Protein AF-A0A940AKU2-F1 (afdb_monomer_lite)

pLDDT: mean 71.62, std 12.14, range [40.22, 87.75]

Foldseek 3Di:
DLVVLVVVVVVVLVVLVVVCVVCVVVQQPFDFPFPPPPDDDTDTDDRDGNVVVVVVVVVVVVVVSVVVSVVVVVVVVVVVVVVVVVVVVVVVVVVVVVVVVVVLVPDPPVCNVVVVVVVVVVVVVVVVVVVVVVVVVD

Secondary structure (DSSP, 8-state):
-HHHHHHHHHHHHHHHHHHHHHTHHHHTSEE------TTS---PPP-EETHHHHHHHHHHHHHHHHHHHHHHHHHHHHHHHHHHHHHHHHHHHHHHHHHHHHHHHSS-TTTHHHHHHHHHHHHHHHHHHHHHHHHS--

Structure (mmCIF, N/CA/C/O backbone):
data_AF-A0A940AKU2-F1
#
_entry.id   AF-A0A940AKU2-F1
#
loop_
_atom_site.group_PDB
_atom_site.id
_atom_site.type_symbol
_atom_site.label_atom_id
_atom_site.label_alt_id
_atom_site.label_comp_id
_atom_site.label_asym_id
_atom_site.label_entity_id
_atom_site.label_seq_id
_atom_site.pdbx_PDB_ins_code
_atom_site.Cartn_x
_atom_site.Cartn_y
_atom_site.Cartn_z
_atom_site.occupancy
_atom_site.B_iso_or_equiv
_atom_site.auth_seq_id
_atom_site.auth_comp_id
_atom_site.auth_asym_id
_atom_site.auth_atom_id
_atom_site.pdbx_PDB_model_num
ATOM 1 N N . MET A 1 1 ? -11.561 -8.596 -8.336 1.00 66.69 1 MET A N 1
ATOM 2 C CA . MET A 1 1 ? -12.244 -7.323 -8.658 1.00 66.69 1 MET A CA 1
ATOM 3 C C . MET A 1 1 ? -11.901 -6.272 -7.604 1.00 66.69 1 MET A C 1
ATOM 5 O O . MET A 1 1 ? -12.308 -6.424 -6.459 1.00 66.69 1 MET A O 1
ATOM 9 N N . ARG A 1 2 ? -11.118 -5.241 -7.955 1.00 68.38 2 ARG A N 1
ATOM 10 C CA . ARG A 1 2 ? -10.626 -4.212 -7.011 1.00 68.38 2 ARG A CA 1
ATOM 11 C C . ARG A 1 2 ? -11.762 -3.499 -6.264 1.00 68.38 2 ARG A C 1
ATOM 13 O O . ARG A 1 2 ? -11.687 -3.344 -5.053 1.00 68.38 2 ARG A O 1
ATOM 20 N N . TYR A 1 3 ? -12.830 -3.150 -6.980 1.00 71.31 3 TYR A N 1
ATOM 21 C CA . TYR A 1 3 ? -13.997 -2.457 -6.430 1.00 71.31 3 TYR A CA 1
ATOM 22 C C . TYR A 1 3 ? -14.796 -3.304 -5.439 1.00 71.31 3 TYR A C 1
ATOM 24 O O . TYR A 1 3 ? -15.272 -2.774 -4.449 1.00 71.31 3 TYR A O 1
ATOM 32 N N . VAL A 1 4 ? -14.868 -4.623 -5.642 1.00 78.12 4 VAL A N 1
ATOM 33 C CA . VAL A 1 4 ? -15.573 -5.533 -4.723 1.00 78.12 4 VAL A CA 1
ATOM 34 C C . VAL A 1 4 ? -14.880 -5.584 -3.359 1.00 78.12 4 VAL A C 1
ATOM 36 O O . VAL A 1 4 ? -15.556 -5.588 -2.340 1.00 78.12 4 VAL A O 1
ATOM 39 N N . LYS A 1 5 ? -13.539 -5.546 -3.321 1.00 76.12 5 LYS A N 1
ATOM 40 C CA . LYS A 1 5 ? -12.779 -5.501 -2.058 1.00 76.12 5 LYS A CA 1
ATOM 41 C C . LYS A 1 5 ? -13.024 -4.200 -1.290 1.00 76.12 5 LYS A C 1
ATOM 43 O O . LYS A 1 5 ? -13.218 -4.234 -0.083 1.00 76.12 5 LYS A O 1
ATOM 48 N N . VAL A 1 6 ? -13.048 -3.068 -1.999 1.00 78.69 6 VAL A N 1
ATOM 49 C CA . VAL A 1 6 ? -13.335 -1.749 -1.407 1.00 78.69 6 VAL A CA 1
ATOM 50 C C . VAL A 1 6 ? -14.787 -1.665 -0.932 1.00 78.69 6 VAL A C 1
ATOM 52 O O . VAL A 1 6 ? -15.036 -1.189 0.168 1.00 78.69 6 VAL A O 1
ATOM 55 N N . LEU A 1 7 ? -15.737 -2.164 -1.727 1.00 82.12 7 LEU A N 1
ATOM 56 C CA . LEU A 1 7 ? -17.158 -2.197 -1.382 1.00 82.12 7 LEU A CA 1
ATOM 57 C C . LEU A 1 7 ? -17.406 -3.062 -0.142 1.00 82.12 7 LEU A C 1
ATOM 59 O O . LEU A 1 7 ? -18.094 -2.629 0.773 1.00 82.12 7 LEU A O 1
ATOM 63 N N . LEU A 1 8 ? -16.798 -4.249 -0.075 1.00 83.31 8 LEU A N 1
ATOM 64 C CA . LEU A 1 8 ? -16.908 -5.134 1.084 1.00 83.31 8 LEU A CA 1
ATOM 65 C C . LEU A 1 8 ? -16.317 -4.482 2.340 1.00 83.31 8 LEU A C 1
ATOM 67 O O . LEU A 1 8 ? -16.928 -4.554 3.402 1.00 83.31 8 LEU A O 1
ATOM 71 N N . LEU A 1 9 ? -15.183 -3.783 2.213 1.00 82.88 9 LEU A N 1
ATOM 72 C CA . LEU A 1 9 ? -14.594 -3.025 3.318 1.00 82.88 9 LEU A CA 1
ATOM 73 C C . LEU A 1 9 ? -15.502 -1.875 3.776 1.00 82.88 9 LEU A C 1
ATOM 75 O O . LEU A 1 9 ? -15.688 -1.692 4.975 1.00 82.88 9 LEU A O 1
ATOM 79 N N . ALA A 1 10 ? -16.095 -1.129 2.842 1.00 83.31 10 ALA A N 1
ATOM 80 C CA . ALA A 1 10 ? -17.022 -0.044 3.154 1.00 83.31 10 ALA A CA 1
ATOM 81 C C . ALA A 1 10 ? -18.290 -0.557 3.855 1.00 83.31 10 ALA A C 1
ATOM 83 O O . ALA A 1 10 ? -18.724 0.031 4.842 1.00 83.31 10 ALA A O 1
ATOM 84 N N . VAL A 1 11 ? -18.847 -1.681 3.393 1.00 84.62 11 VAL A N 1
ATOM 85 C CA . VAL A 1 11 ? -20.000 -2.338 4.029 1.00 84.62 11 VAL A CA 1
ATOM 86 C C . VAL A 1 11 ? -19.639 -2.836 5.425 1.00 84.62 11 VAL A C 1
ATOM 88 O O . VAL A 1 11 ? -20.391 -2.585 6.361 1.00 84.62 11 VAL A O 1
ATOM 91 N N . PHE A 1 12 ? -18.484 -3.486 5.592 1.00 84.12 12 PHE A N 1
ATOM 92 C CA . PHE A 1 12 ? -17.993 -3.918 6.902 1.00 84.12 12 PHE A CA 1
ATOM 93 C C . PHE A 1 12 ? -17.838 -2.732 7.861 1.00 84.12 12 PHE A C 1
ATOM 95 O O . PHE A 1 12 ? -18.348 -2.771 8.977 1.00 84.12 12 PHE A O 1
ATOM 102 N N . PHE A 1 13 ? -17.202 -1.651 7.402 1.00 84.38 13 PHE A N 1
ATOM 103 C CA . PHE A 1 13 ? -17.001 -0.430 8.180 1.00 84.38 13 PHE A CA 1
ATOM 104 C C . PHE A 1 13 ? -18.331 0.202 8.601 1.00 84.38 13 PHE A C 1
ATOM 106 O O . PHE A 1 13 ? -18.508 0.572 9.762 1.00 84.38 13 PHE A O 1
ATOM 113 N N . PHE A 1 14 ? -19.289 0.273 7.675 1.00 84.56 14 PHE A N 1
ATOM 114 C CA . PHE A 1 14 ? -20.635 0.758 7.951 1.00 84.56 14 PHE A CA 1
ATOM 115 C C . PHE A 1 14 ? -21.344 -0.112 8.994 1.00 84.56 14 PHE A C 1
ATOM 117 O O . PHE A 1 14 ? -21.900 0.421 9.952 1.00 84.56 14 PHE A O 1
ATOM 124 N N . LEU A 1 15 ? -21.268 -1.440 8.864 1.00 85.00 15 LEU A N 1
ATOM 125 C CA . LEU A 1 15 ? -21.850 -2.374 9.828 1.00 85.00 15 LEU A CA 1
ATOM 126 C C . LEU A 1 15 ? -21.249 -2.192 11.225 1.00 85.00 15 LEU A C 1
ATOM 128 O O . LEU A 1 15 ? -21.988 -2.123 12.203 1.00 85.00 15 LEU A O 1
ATOM 132 N N . SER A 1 16 ? -19.922 -2.075 11.325 1.00 82.75 16 SER A N 1
ATOM 133 C CA . SER A 1 16 ? -19.232 -1.860 12.600 1.00 82.75 16 SER A CA 1
ATOM 134 C C . SER A 1 16 ? -19.588 -0.520 13.241 1.00 82.75 16 SER A C 1
ATOM 136 O O . SER A 1 16 ? -19.795 -0.469 14.452 1.00 82.75 16 SER A O 1
ATOM 138 N N . LEU A 1 17 ? -19.707 0.554 12.453 1.00 83.31 17 LEU A N 1
ATOM 139 C CA . LEU A 1 17 ? -20.158 1.850 12.961 1.00 83.31 17 LEU A CA 1
ATOM 140 C C . LEU A 1 17 ? -21.598 1.786 13.460 1.00 83.31 17 LEU A C 1
ATOM 142 O O . LEU A 1 17 ? -21.869 2.196 14.584 1.00 83.31 17 LEU A O 1
ATOM 146 N N . VAL A 1 18 ? -22.515 1.249 12.655 1.00 84.94 18 VAL A N 1
ATOM 147 C CA . VAL A 1 18 ? -23.924 1.100 13.039 1.00 84.94 18 VAL A CA 1
ATOM 148 C C . VAL A 1 18 ? -24.045 0.250 14.305 1.00 84.94 18 VAL A C 1
ATOM 150 O O . VAL A 1 18 ? -24.774 0.625 15.220 1.00 84.94 18 VAL A O 1
ATOM 153 N N . PHE A 1 19 ? -23.277 -0.834 14.409 1.00 82.94 19 PHE A N 1
ATOM 154 C CA . PHE A 1 19 ? -23.210 -1.667 15.607 1.00 82.94 19 PHE A CA 1
ATOM 155 C C . PHE A 1 19 ? -22.715 -0.888 16.837 1.00 82.94 19 PHE A C 1
ATOM 157 O O . PHE A 1 19 ? -23.335 -0.967 17.896 1.00 82.94 19 PHE A O 1
ATOM 164 N N . LEU A 1 20 ? -21.644 -0.099 16.707 1.00 78.44 20 LEU A N 1
ATOM 165 C CA . LEU A 1 20 ? -21.127 0.752 17.786 1.00 78.44 20 LEU A CA 1
ATOM 166 C C . LEU A 1 20 ? -22.142 1.815 18.226 1.00 78.44 20 LEU A C 1
ATOM 168 O O . LEU A 1 20 ? -22.308 2.052 19.421 1.00 78.44 20 LEU A O 1
ATOM 172 N N . PHE A 1 21 ? -22.839 2.433 17.271 1.00 78.94 21 PHE A N 1
ATOM 173 C CA . PHE A 1 21 ? -23.861 3.440 17.548 1.00 78.94 21 PHE A CA 1
ATOM 174 C C . PHE A 1 21 ? -25.085 2.846 18.246 1.00 78.94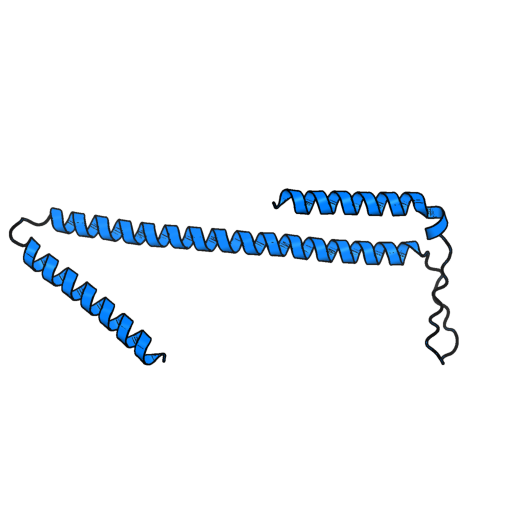 21 PHE A C 1
ATOM 176 O O . PHE A 1 21 ? -25.579 3.429 19.207 1.00 78.94 21 PHE A O 1
ATOM 183 N N . GLN A 1 22 ? -25.550 1.676 17.804 1.00 78.12 22 GLN A N 1
ATOM 184 C CA . GLN A 1 22 ? -26.689 0.997 18.424 1.00 78.12 22 GLN A CA 1
ATOM 185 C C . GLN A 1 22 ? -26.374 0.512 19.844 1.00 78.12 22 GLN A C 1
ATOM 187 O O . GLN A 1 22 ? -27.237 0.565 20.714 1.00 78.12 22 GLN A O 1
ATOM 192 N N . ASN A 1 23 ? -25.141 0.072 20.100 1.00 77.56 23 ASN A N 1
ATOM 193 C CA . ASN A 1 23 ? -24.747 -0.501 21.388 1.00 77.56 23 ASN A CA 1
ATOM 194 C C . ASN A 1 23 ? -24.093 0.518 22.338 1.00 77.56 23 ASN A C 1
ATOM 196 O O . ASN A 1 23 ? -23.482 0.114 23.325 1.00 77.56 23 ASN A O 1
ATOM 200 N N . GLN A 1 24 ? -24.219 1.830 22.095 1.00 69.94 24 GLN A N 1
ATOM 201 C CA . GLN A 1 24 ? -23.561 2.859 22.914 1.00 69.94 24 GLN A CA 1
ATOM 202 C C . GLN A 1 24 ? -23.855 2.742 24.415 1.00 69.94 24 GLN A C 1
ATOM 204 O O . GLN A 1 24 ? -22.955 2.932 25.225 1.00 69.94 24 GLN A O 1
ATOM 209 N N . THR A 1 25 ? -25.081 2.402 24.804 1.00 68.50 25 THR A N 1
ATOM 210 C CA . THR A 1 25 ? -25.470 2.254 26.217 1.00 68.50 25 THR A CA 1
ATOM 211 C C . THR A 1 25 ? -24.754 1.097 26.913 1.00 68.50 25 THR A C 1
ATOM 213 O O . THR A 1 25 ? -24.376 1.222 28.074 1.00 68.50 25 THR A O 1
ATOM 216 N N . VAL A 1 26 ? -24.514 -0.002 26.197 1.00 66.88 26 VAL A N 1
ATOM 217 C CA . VAL A 1 26 ? -23.767 -1.170 26.690 1.00 66.88 26 VAL A CA 1
ATOM 218 C C . VAL A 1 26 ? -22.259 -0.894 26.665 1.00 66.88 26 VAL A C 1
ATOM 220 O O . VAL A 1 26 ? -21.535 -1.263 27.583 1.00 66.88 26 VAL A O 1
ATOM 223 N N . LEU A 1 27 ? -21.784 -0.178 25.644 1.00 63.38 27 LEU A N 1
ATOM 224 C CA . LEU A 1 27 ? -20.372 0.161 25.433 1.00 63.38 27 LEU A CA 1
ATOM 225 C C . LEU A 1 27 ? -19.860 1.298 26.331 1.00 63.38 27 LEU A C 1
ATOM 227 O O . LEU A 1 27 ? -18.652 1.422 26.539 1.00 63.38 27 LEU A O 1
ATOM 231 N N . ASN A 1 28 ? -20.764 2.130 26.852 1.00 61.38 28 ASN A N 1
ATOM 232 C CA . ASN A 1 28 ? -20.463 3.196 27.806 1.00 61.38 28 ASN A CA 1
ATOM 233 C C . ASN A 1 28 ? -20.485 2.704 29.264 1.00 61.38 28 ASN A C 1
ATOM 235 O O . ASN A 1 28 ? -20.389 3.506 30.194 1.00 61.38 28 ASN A O 1
ATOM 239 N N . GLN A 1 29 ? -20.607 1.389 29.489 1.00 59.72 29 GLN A N 1
ATOM 240 C CA . GLN A 1 29 ? -20.331 0.825 30.803 1.00 59.72 29 GLN A CA 1
ATOM 241 C C . GLN A 1 29 ? -18.889 1.154 31.196 1.00 59.72 29 GLN A C 1
ATOM 243 O O . GLN A 1 29 ? -17.938 0.941 30.436 1.00 59.72 29 GLN A O 1
ATOM 248 N N . LYS A 1 30 ? -18.749 1.714 32.399 1.00 53.66 30 LYS A N 1
ATOM 249 C CA . LYS A 1 30 ? -17.464 2.046 33.004 1.00 53.66 30 LYS A CA 1
ATOM 250 C C . LYS A 1 30 ? -16.708 0.750 33.260 1.00 53.66 30 LYS A C 1
ATOM 252 O O . LYS A 1 30 ? -16.994 0.046 34.225 1.00 53.66 30 LYS A O 1
ATOM 257 N N . LEU A 1 31 ? -15.765 0.429 32.383 1.00 52.59 31 LEU A N 1
ATOM 258 C CA . LEU A 1 31 ? -14.880 -0.700 32.592 1.00 52.59 31 LEU A CA 1
ATOM 259 C C . LEU A 1 31 ? -13.667 -0.194 33.370 1.00 52.59 31 LEU A C 1
ATOM 261 O O . LEU A 1 31 ? -12.815 0.519 32.846 1.00 52.59 31 LEU A O 1
ATOM 265 N N . THR A 1 32 ? -13.587 -0.540 34.649 1.00 48.00 32 THR A N 1
ATOM 266 C CA . THR A 1 32 ? -12.331 -0.413 35.381 1.00 48.00 32 THR A CA 1
ATOM 267 C C . THR A 1 32 ? -11.423 -1.528 34.877 1.00 48.00 32 THR A C 1
ATOM 269 O O . THR A 1 32 ? -11.619 -2.699 35.198 1.00 48.00 32 THR A O 1
ATOM 272 N N . LEU A 1 33 ? -10.447 -1.195 34.025 1.00 45.16 33 LEU A N 1
ATOM 273 C CA . LEU A 1 33 ? -9.391 -2.141 33.673 1.00 45.16 33 LEU A CA 1
ATOM 274 C C . LEU A 1 33 ? -8.560 -2.398 34.935 1.00 45.16 33 LEU A C 1
ATOM 276 O O . LEU A 1 33 ? -7.597 -1.685 35.228 1.00 45.16 33 LEU A O 1
ATOM 280 N N . GLN A 1 34 ? -8.968 -3.404 35.706 1.00 42.34 34 GLN A N 1
ATOM 281 C CA . GLN A 1 34 ? -8.141 -3.984 36.747 1.00 42.34 34 GLN A CA 1
ATOM 282 C C . GLN A 1 34 ? -7.186 -4.973 36.093 1.00 42.34 34 GLN A C 1
ATOM 284 O O . GLN A 1 34 ? -7.581 -6.016 35.572 1.00 42.34 34 GLN A O 1
ATOM 289 N N . PHE A 1 35 ? -5.911 -4.609 36.103 1.00 40.22 35 PHE A N 1
ATOM 290 C CA . PHE A 1 35 ? -4.819 -5.464 35.672 1.00 40.22 35 PHE A CA 1
ATOM 291 C C . PHE A 1 35 ? -4.592 -6.534 36.751 1.00 40.22 35 PHE A C 1
ATOM 293 O O . PHE A 1 35 ? -3.723 -6.396 37.606 1.00 40.22 35 PHE A O 1
ATOM 300 N N . ASN A 1 36 ? -5.403 -7.593 36.753 1.00 46.41 36 ASN A N 1
ATOM 301 C CA . ASN A 1 36 ? -5.158 -8.756 37.606 1.00 46.41 36 ASN A CA 1
ATOM 302 C C . ASN A 1 36 ? -4.180 -9.704 36.896 1.00 46.41 36 ASN A C 1
ATOM 304 O O . ASN A 1 36 ? -4.563 -10.737 36.346 1.00 46.41 36 ASN A O 1
ATOM 308 N N . LEU A 1 37 ? -2.903 -9.314 36.866 1.00 46.47 37 LEU A N 1
ATOM 309 C CA . LEU A 1 37 ? -1.822 -10.274 36.671 1.00 46.47 37 LEU A CA 1
ATOM 310 C C . LEU A 1 37 ? -1.684 -11.033 37.989 1.00 46.47 37 LEU A C 1
ATOM 312 O O . LEU A 1 37 ? -1.233 -10.456 38.974 1.00 46.47 37 LEU A O 1
ATOM 316 N N . LEU A 1 38 ? -2.118 -12.297 37.985 1.00 48.19 38 LEU A N 1
ATOM 317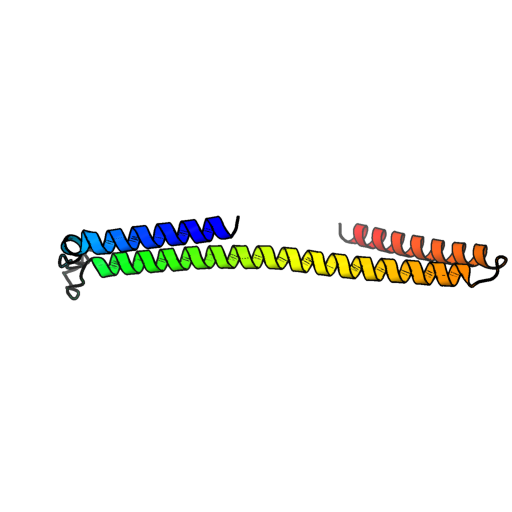 C CA . LEU A 1 38 ? -1.961 -13.298 39.046 1.00 48.19 38 LEU A CA 1
ATOM 318 C C . LEU A 1 38 ? -0.694 -13.073 39.912 1.00 48.19 38 LEU A C 1
ATOM 320 O O . LEU A 1 38 ? 0.337 -13.666 39.606 1.00 48.19 38 LEU A O 1
ATOM 324 N N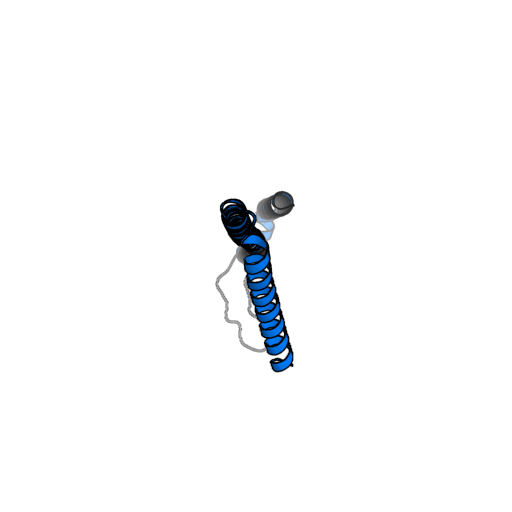 . ALA A 1 39 ? -0.813 -12.279 40.996 1.00 46.50 39 ALA A N 1
ATOM 325 C CA . ALA A 1 39 ? 0.138 -12.074 42.113 1.00 46.50 39 ALA A CA 1
ATOM 326 C C . ALA A 1 39 ? 0.801 -10.682 42.357 1.00 46.50 39 ALA A C 1
ATOM 328 O O . ALA A 1 39 ? 1.861 -10.657 42.982 1.00 46.50 39 ALA A O 1
ATOM 329 N N . ILE A 1 40 ? 0.227 -9.521 41.988 1.00 50.41 40 ILE A N 1
ATOM 330 C CA . ILE A 1 40 ? 0.752 -8.193 42.437 1.00 50.41 40 ILE A CA 1
ATOM 331 C C . ILE A 1 40 ? -0.394 -7.231 42.854 1.00 50.41 40 ILE A C 1
ATOM 333 O O . ILE A 1 40 ? -1.458 -7.289 42.238 1.00 50.41 40 ILE A O 1
ATOM 337 N N . PRO A 1 41 ? -0.236 -6.369 43.895 1.00 52.16 41 PRO A N 1
ATOM 338 C CA . PRO A 1 41 ? -1.318 -5.541 44.439 1.00 52.16 41 PRO A CA 1
ATOM 339 C C . PRO A 1 41 ? -1.891 -4.532 43.438 1.00 52.16 41 PRO A C 1
ATOM 341 O O . PRO A 1 41 ? -1.175 -3.965 42.615 1.00 52.16 41 PRO A O 1
ATOM 344 N N . ASN A 1 42 ? -3.194 -4.283 43.581 1.00 46.19 42 ASN A N 1
ATOM 345 C CA . ASN A 1 42 ? -4.043 -3.494 42.691 1.00 46.19 42 ASN A CA 1
ATOM 346 C C . ASN A 1 42 ? -3.513 -2.070 42.447 1.00 46.19 42 ASN A C 1
ATOM 348 O O . ASN A 1 42 ? -3.707 -1.176 43.271 1.00 46.19 42 ASN A O 1
ATOM 352 N N . MET A 1 43 ? -2.923 -1.834 41.275 1.00 40.62 43 MET A N 1
ATOM 353 C CA . MET A 1 43 ? -2.736 -0.485 40.745 1.00 40.62 43 MET A CA 1
ATOM 354 C C . MET A 1 43 ? -3.928 -0.143 39.848 1.00 40.62 43 MET A C 1
ATOM 356 O O . MET A 1 43 ? -4.092 -0.681 38.754 1.00 40.62 43 MET A O 1
ATOM 360 N N . THR A 1 44 ? -4.805 0.721 40.353 1.00 43.28 44 THR A N 1
ATOM 361 C CA . THR A 1 44 ? -6.011 1.186 39.663 1.00 43.28 44 THR A CA 1
ATOM 362 C C . THR A 1 44 ? -5.641 2.134 38.526 1.00 43.28 44 THR A C 1
ATOM 364 O O . THR A 1 44 ? -5.081 3.203 38.770 1.00 43.28 44 THR A O 1
ATOM 367 N N . SER A 1 45 ? -5.970 1.761 37.288 1.00 44.06 45 SER A N 1
ATOM 368 C CA . SER A 1 45 ? -5.956 2.689 36.154 1.00 44.06 45 SER A CA 1
ATOM 369 C C . SER A 1 45 ? -7.264 3.490 36.087 1.00 44.06 45 SER A C 1
ATOM 371 O O . SER A 1 45 ? -8.289 3.081 36.635 1.00 44.06 45 SER A O 1
ATOM 373 N N . ILE A 1 46 ? -7.193 4.660 35.450 1.00 55.97 46 ILE A N 1
ATOM 374 C CA . ILE A 1 46 ? -8.295 5.603 35.233 1.00 55.97 46 ILE A CA 1
ATOM 375 C C . ILE A 1 46 ? -9.487 4.921 34.532 1.00 55.97 46 ILE A C 1
ATOM 377 O O . ILE A 1 46 ? -9.301 4.059 33.675 1.00 55.97 46 ILE A O 1
ATOM 381 N N . GLU A 1 47 ? -10.713 5.291 34.910 1.00 54.19 47 GLU A N 1
ATOM 382 C CA . GLU A 1 47 ? -11.958 4.721 34.375 1.00 54.19 47 GLU A CA 1
ATOM 383 C C . GLU A 1 47 ? -12.059 4.968 32.857 1.00 54.19 47 GLU A C 1
ATOM 385 O O . GLU A 1 47 ? -12.487 6.041 32.430 1.00 54.19 47 GLU A O 1
ATOM 390 N N . LEU A 1 48 ? -11.657 3.998 32.027 1.00 57.81 48 LEU A N 1
ATOM 391 C CA . LEU A 1 48 ? -11.788 4.098 30.573 1.00 57.81 48 LEU A CA 1
ATOM 392 C C . LEU A 1 48 ? -13.060 3.376 30.101 1.00 57.81 48 LEU A C 1
ATOM 394 O O . LEU A 1 48 ? -13.218 2.178 30.339 1.00 57.81 48 LEU A O 1
ATOM 398 N N . PRO A 1 49 ? -13.965 4.063 29.387 1.00 67.81 49 PRO A N 1
ATOM 399 C CA . PRO A 1 49 ? -15.120 3.420 28.775 1.00 67.81 49 PRO A CA 1
ATOM 400 C C . PRO A 1 49 ? -14.716 2.320 27.783 1.00 67.81 49 PRO A C 1
ATOM 402 O O . PRO A 1 49 ? -13.780 2.486 26.993 1.00 67.81 49 PRO A O 1
ATOM 405 N N . PHE A 1 50 ? -15.465 1.217 27.765 1.00 68.88 50 PHE A N 1
ATOM 406 C CA . PHE A 1 50 ? -15.160 0.034 26.950 1.00 68.88 50 PHE A CA 1
ATOM 407 C C . PHE A 1 50 ? -15.110 0.313 25.436 1.00 68.88 50 PHE A C 1
ATOM 409 O O . PHE A 1 50 ? -14.384 -0.359 24.696 1.00 68.88 50 PHE A O 1
ATOM 416 N N . TYR A 1 51 ? -15.814 1.350 24.968 1.00 70.25 51 TYR A N 1
ATOM 417 C CA . TYR A 1 51 ? -15.793 1.750 23.561 1.00 70.25 51 TYR A CA 1
ATOM 418 C C . TYR A 1 51 ? -14.387 2.091 23.039 1.00 70.25 51 TYR A C 1
ATOM 420 O O . TYR A 1 51 ? -14.141 1.897 21.850 1.00 70.25 51 TYR A O 1
ATOM 428 N N . TYR A 1 52 ? -13.450 2.552 23.882 1.00 72.75 52 TYR A N 1
ATOM 429 C CA . TYR A 1 52 ? -12.090 2.900 23.441 1.00 72.75 52 TYR A CA 1
ATOM 430 C C . TYR A 1 52 ? -11.300 1.688 22.940 1.00 72.75 52 TYR A C 1
ATOM 432 O O . TYR A 1 52 ? -10.608 1.786 21.928 1.00 72.75 52 TYR A O 1
ATOM 440 N N . LEU A 1 53 ? -11.421 0.538 23.611 1.00 75.38 53 LEU A N 1
ATOM 441 C CA . LEU A 1 53 ? -10.728 -0.692 23.212 1.00 75.38 53 LEU A CA 1
ATOM 442 C C . LEU A 1 53 ? -11.279 -1.234 21.895 1.00 75.38 53 LEU A C 1
ATOM 444 O O . LEU A 1 53 ? -10.521 -1.616 21.003 1.00 75.38 53 LEU A O 1
ATOM 448 N N . ILE A 1 54 ? -12.603 -1.216 21.750 1.00 77.56 54 ILE A N 1
ATOM 449 C CA . ILE A 1 54 ? -13.255 -1.658 20.518 1.00 77.56 54 ILE A CA 1
ATOM 450 C C . ILE A 1 54 ? -12.889 -0.716 19.372 1.00 77.56 54 ILE A C 1
ATOM 452 O O . ILE A 1 54 ? -12.516 -1.193 18.301 1.00 77.56 54 ILE A O 1
ATOM 456 N N . LEU A 1 55 ? -12.899 0.598 19.611 1.00 79.50 55 LEU A N 1
ATOM 457 C CA . LEU A 1 55 ? -12.500 1.599 18.626 1.00 79.50 55 LEU A CA 1
ATOM 458 C C . LEU A 1 55 ? -11.036 1.430 18.197 1.00 79.50 55 LEU A C 1
ATOM 460 O O . LEU A 1 55 ? -10.744 1.482 17.004 1.00 79.50 55 LEU A O 1
ATOM 464 N N . ALA A 1 56 ? -10.127 1.160 19.139 1.00 79.81 56 ALA A N 1
ATOM 465 C CA . ALA A 1 56 ? -8.725 0.880 18.838 1.00 79.81 56 ALA A CA 1
ATOM 466 C C . ALA A 1 56 ? -8.560 -0.407 18.010 1.00 79.81 56 ALA A C 1
ATOM 468 O O . ALA A 1 56 ? -7.829 -0.407 17.019 1.00 79.81 56 ALA A O 1
ATOM 469 N N . SER A 1 57 ? -9.274 -1.485 18.358 1.00 80.31 57 SER A N 1
ATOM 470 C CA . SER A 1 57 ? -9.246 -2.739 17.588 1.00 80.31 57 SER A CA 1
ATOM 471 C C . SER A 1 57 ? -9.806 -2.561 16.172 1.00 80.31 57 SER A C 1
ATOM 473 O O . SER A 1 57 ? -9.256 -3.089 15.205 1.00 80.31 57 SER A O 1
ATOM 475 N N . PHE A 1 58 ? -10.855 -1.750 16.033 1.00 81.69 58 PHE A N 1
ATOM 476 C CA . PHE A 1 58 ? -11.475 -1.431 14.757 1.00 81.69 58 PHE A CA 1
ATOM 477 C C . PHE A 1 58 ? -10.546 -0.592 13.881 1.00 81.69 58 PHE A C 1
ATOM 479 O O . PHE A 1 58 ? -10.379 -0.883 12.696 1.00 81.69 58 PHE A O 1
ATOM 486 N N . LEU A 1 59 ? -9.875 0.399 14.474 1.00 81.81 59 LEU A N 1
ATOM 487 C CA . LEU A 1 59 ? -8.855 1.190 13.795 1.00 81.81 59 LEU A CA 1
ATOM 488 C C . LEU A 1 59 ? -7.687 0.308 13.339 1.00 81.81 59 LEU A C 1
ATOM 490 O O . LEU A 1 59 ? -7.261 0.416 12.191 1.00 81.81 59 LEU A O 1
ATOM 494 N N . ALA A 1 60 ? -7.214 -0.605 14.190 1.00 83.75 60 ALA A N 1
ATOM 495 C CA . ALA A 1 60 ? -6.163 -1.554 13.833 1.00 83.75 60 ALA A CA 1
ATOM 496 C C . ALA A 1 60 ? -6.588 -2.468 12.668 1.00 83.75 60 ALA A C 1
ATOM 498 O O . ALA A 1 60 ? -5.835 -2.626 11.704 1.00 83.75 60 ALA A O 1
ATOM 499 N N . GLY A 1 61 ? -7.813 -3.005 12.695 1.00 83.75 61 GLY A N 1
ATOM 500 C CA . GLY A 1 61 ? -8.377 -3.781 11.585 1.00 83.75 61 GLY A CA 1
ATOM 501 C C . GLY A 1 61 ? -8.496 -2.969 10.288 1.00 83.75 61 GLY A C 1
ATOM 502 O O . GLY A 1 61 ? -8.175 -3.464 9.203 1.00 83.75 61 GLY A O 1
ATOM 503 N N . CYS A 1 62 ? -8.877 -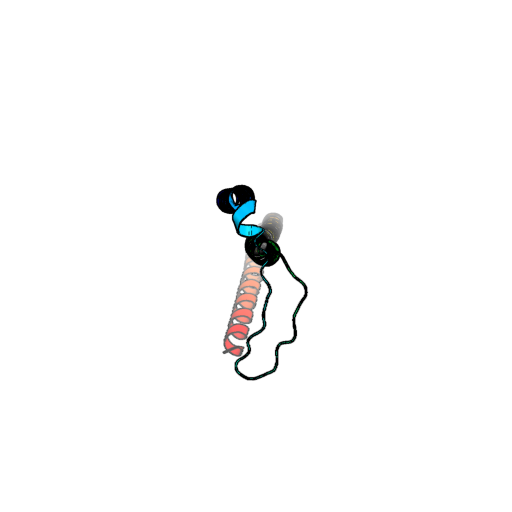1.694 10.388 1.00 82.44 62 CYS A N 1
ATOM 504 C CA . CYS A 1 62 ? -8.923 -0.768 9.255 1.00 82.44 62 CYS A CA 1
ATOM 505 C C . CYS A 1 62 ? -7.518 -0.508 8.680 1.00 82.44 62 CYS A C 1
ATOM 507 O O . CYS A 1 62 ? -7.309 -0.600 7.472 1.00 82.44 62 CYS A O 1
ATOM 509 N N . CYS A 1 63 ? -6.516 -0.287 9.532 1.00 83.31 63 CYS A N 1
ATOM 510 C CA . CYS A 1 63 ? -5.125 -0.137 9.103 1.00 83.31 63 CYS A CA 1
ATOM 511 C C . CYS A 1 63 ? -4.610 -1.388 8.376 1.00 83.31 63 CYS A C 1
ATOM 513 O O . CYS A 1 63 ? -4.034 -1.270 7.295 1.00 83.31 63 CYS A O 1
ATOM 515 N N . ILE A 1 64 ? -4.856 -2.587 8.915 1.00 82.25 64 ILE A N 1
ATOM 516 C CA . ILE A 1 64 ? -4.429 -3.851 8.289 1.00 82.25 64 ILE A CA 1
ATOM 517 C C . ILE A 1 64 ? -5.089 -4.029 6.916 1.00 82.25 64 ILE A C 1
ATOM 519 O O . ILE A 1 64 ? -4.418 -4.347 5.934 1.00 82.25 64 ILE A O 1
ATOM 523 N N . THR A 1 65 ? -6.397 -3.793 6.820 1.00 82.56 65 THR A N 1
ATOM 524 C CA . THR A 1 65 ? -7.127 -3.917 5.549 1.00 82.56 65 THR A CA 1
ATOM 525 C C . THR A 1 65 ? -6.678 -2.884 4.517 1.00 82.56 65 THR A C 1
ATOM 527 O O . THR A 1 65 ? -6.513 -3.240 3.348 1.00 82.56 65 THR A O 1
ATOM 530 N N . LEU A 1 66 ? -6.393 -1.644 4.928 1.00 79.88 66 LEU A N 1
ATOM 531 C CA . LEU A 1 66 ? -5.792 -0.629 4.059 1.00 79.88 66 LEU A CA 1
ATOM 532 C C . LEU A 1 66 ? -4.422 -1.074 3.544 1.00 79.88 66 LEU A C 1
ATOM 534 O O . LEU A 1 66 ? -4.189 -1.019 2.338 1.00 79.88 66 LEU A O 1
ATOM 538 N N . VAL A 1 67 ? -3.542 -1.572 4.415 1.00 82.19 67 VAL A N 1
ATOM 539 C CA . VAL A 1 67 ? -2.215 -2.071 4.016 1.00 82.19 67 VAL A CA 1
ATOM 540 C C . VAL A 1 67 ? -2.335 -3.209 3.001 1.00 82.19 67 VAL A C 1
ATOM 542 O O . VAL A 1 67 ? -1.663 -3.172 1.970 1.00 82.19 67 VAL A O 1
ATOM 545 N N . LEU A 1 68 ? -3.234 -4.173 3.221 1.00 78.81 68 LEU A N 1
ATOM 546 C CA . LEU A 1 68 ? -3.494 -5.254 2.260 1.00 78.81 68 LEU A CA 1
ATOM 547 C C . LEU A 1 68 ? -3.995 -4.720 0.908 1.00 78.81 68 LEU A C 1
ATOM 549 O O . LEU A 1 68 ? -3.617 -5.231 -0.149 1.00 78.81 68 LEU A O 1
ATOM 553 N N . LEU A 1 69 ? -4.811 -3.665 0.921 1.00 78.25 69 LEU A N 1
ATOM 554 C CA . LEU A 1 69 ? -5.361 -3.049 -0.286 1.00 78.25 69 LEU A CA 1
ATOM 555 C C . LEU A 1 69 ? -4.311 -2.227 -1.052 1.00 78.25 69 LEU A C 1
ATOM 557 O O . LEU A 1 69 ? -4.282 -2.255 -2.289 1.00 78.25 69 LEU A O 1
ATOM 561 N N . LEU A 1 70 ? -3.419 -1.536 -0.336 1.00 77.38 70 LEU A N 1
ATOM 562 C CA . LEU A 1 70 ? -2.251 -0.865 -0.911 1.00 77.38 70 LEU A CA 1
ATOM 563 C C . LEU A 1 70 ? -1.274 -1.882 -1.510 1.00 77.38 70 LEU A C 1
ATOM 565 O O . LEU A 1 70 ? -0.820 -1.688 -2.639 1.00 77.38 70 LEU A O 1
ATOM 569 N N . TRP A 1 71 ? -1.006 -2.981 -0.804 1.00 76.50 71 TRP A N 1
ATOM 570 C CA . TRP A 1 71 ? -0.136 -4.058 -1.275 1.00 76.50 71 TRP A CA 1
ATOM 571 C C . TRP A 1 71 ? -0.644 -4.669 -2.585 1.00 76.50 71 TRP A C 1
ATOM 573 O O . TRP A 1 71 ? 0.113 -4.821 -3.546 1.00 76.50 71 TRP A O 1
ATOM 583 N N . ASP A 1 72 ? -1.949 -4.933 -2.676 1.00 72.69 72 ASP A N 1
ATOM 584 C CA . ASP A 1 72 ? -2.580 -5.397 -3.914 1.00 72.69 72 ASP A CA 1
ATOM 585 C C . ASP A 1 72 ? -2.424 -4.389 -5.062 1.00 72.69 72 ASP A C 1
ATOM 587 O O . ASP A 1 72 ? -2.145 -4.781 -6.200 1.00 72.69 72 ASP A O 1
ATOM 591 N N . ARG A 1 73 ? -2.561 -3.082 -4.788 1.00 69.44 73 ARG A N 1
ATOM 592 C CA . ARG A 1 73 ? -2.343 -2.035 -5.799 1.00 69.44 73 ARG A CA 1
ATOM 593 C C . ARG A 1 73 ? -0.892 -2.025 -6.274 1.00 69.44 73 ARG A C 1
ATOM 595 O O . ARG A 1 73 ? -0.663 -1.980 -7.480 1.00 69.44 73 ARG A O 1
ATOM 602 N N . MET A 1 74 ? 0.071 -2.084 -5.357 1.00 66.50 74 MET A N 1
ATOM 603 C CA . MET A 1 74 ? 1.498 -2.100 -5.694 1.00 66.50 74 MET A CA 1
ATOM 604 C C . MET A 1 74 ? 1.858 -3.330 -6.529 1.00 66.50 74 MET A C 1
ATOM 606 O O . MET A 1 74 ? 2.541 -3.207 -7.546 1.00 66.50 74 MET A O 1
ATOM 610 N N . ARG A 1 75 ? 1.326 -4.502 -6.171 1.00 69.88 75 ARG A N 1
ATOM 611 C CA . ARG A 1 75 ? 1.543 -5.746 -6.919 1.00 69.88 75 ARG A CA 1
ATOM 612 C C . ARG A 1 75 ? 0.969 -5.682 -8.338 1.00 69.88 75 ARG A C 1
ATOM 614 O O . ARG A 1 75 ? 1.575 -6.219 -9.264 1.00 69.88 75 ARG A O 1
ATOM 621 N N . LEU A 1 76 ? -0.179 -5.029 -8.525 1.00 61.16 76 LEU A N 1
ATOM 622 C CA . LEU A 1 76 ? -0.775 -4.805 -9.847 1.00 61.16 76 LEU A CA 1
ATOM 623 C C . LEU A 1 76 ? 0.021 -3.780 -10.668 1.00 61.16 76 LEU A C 1
ATOM 625 O O . LEU A 1 76 ? 0.289 -4.028 -11.842 1.00 61.16 76 LEU A O 1
ATOM 629 N N . SER A 1 77 ? 0.466 -2.682 -10.054 1.00 61.28 77 SER A N 1
ATOM 630 C CA . SER A 1 77 ? 1.308 -1.675 -10.714 1.00 61.28 77 SER A CA 1
ATOM 631 C C . SER A 1 77 ? 2.655 -2.244 -11.165 1.00 61.28 77 SER A C 1
ATOM 633 O O . SER A 1 77 ? 3.100 -1.948 -12.270 1.00 61.28 77 SER A O 1
ATOM 635 N N . ALA A 1 78 ? 3.274 -3.114 -10.363 1.00 61.41 78 ALA A N 1
ATOM 636 C CA . ALA A 1 78 ? 4.516 -3.793 -10.734 1.00 61.41 78 ALA A CA 1
ATOM 637 C C . ALA A 1 78 ? 4.341 -4.697 -11.970 1.00 61.41 78 ALA A C 1
ATOM 639 O O . ALA A 1 78 ? 5.231 -4.779 -12.815 1.00 61.41 78 ALA A O 1
ATOM 640 N N . ARG A 1 79 ? 3.176 -5.346 -12.115 1.00 64.31 79 ARG A N 1
ATOM 641 C CA . ARG A 1 79 ? 2.864 -6.163 -13.300 1.00 64.31 79 ARG A CA 1
ATOM 642 C C . ARG A 1 79 ? 2.688 -5.316 -14.555 1.00 64.31 79 ARG A C 1
ATOM 644 O O . ARG A 1 79 ? 3.194 -5.709 -15.599 1.00 64.31 79 ARG A O 1
ATOM 651 N N . ILE A 1 80 ? 2.022 -4.167 -14.441 1.00 68.44 80 ILE A N 1
ATOM 652 C CA . ILE A 1 80 ? 1.846 -3.236 -15.563 1.00 68.44 80 ILE A CA 1
ATOM 653 C C . ILE A 1 80 ? 3.204 -2.689 -15.997 1.00 68.44 80 ILE A C 1
ATOM 655 O O . ILE A 1 80 ? 3.526 -2.768 -17.174 1.00 68.44 80 ILE A O 1
ATOM 659 N N . LEU A 1 81 ? 4.037 -2.236 -15.053 1.00 69.38 81 LEU A N 1
ATOM 660 C CA . LEU A 1 81 ? 5.371 -1.723 -15.362 1.00 69.38 81 LEU A CA 1
ATOM 661 C C . LEU A 1 81 ? 6.210 -2.787 -16.087 1.00 69.38 81 LEU A C 1
ATOM 663 O O . LEU A 1 81 ? 6.695 -2.535 -17.184 1.00 69.38 81 LEU A O 1
ATOM 667 N N . ASN A 1 82 ? 6.285 -4.013 -15.563 1.00 69.00 82 ASN A N 1
ATOM 668 C CA . ASN A 1 82 ? 7.016 -5.094 -16.234 1.00 69.00 82 ASN A CA 1
ATOM 669 C C . ASN A 1 82 ? 6.505 -5.385 -17.657 1.00 69.00 82 ASN A C 1
ATOM 671 O O . ASN A 1 82 ? 7.294 -5.752 -18.527 1.00 69.00 82 ASN A O 1
ATOM 675 N N . GLN A 1 83 ? 5.206 -5.218 -17.916 1.00 64.19 83 GLN A N 1
ATOM 676 C CA . GLN A 1 83 ? 4.637 -5.388 -19.253 1.00 64.19 83 GLN A CA 1
ATOM 677 C C . GLN A 1 83 ? 5.001 -4.227 -20.183 1.00 64.19 83 GLN A C 1
ATOM 679 O O . GLN A 1 83 ? 5.408 -4.484 -21.313 1.00 64.19 83 GLN A O 1
ATOM 684 N N . THR A 1 84 ? 4.947 -2.976 -19.719 1.00 72.00 84 THR A N 1
ATOM 685 C CA . THR A 1 84 ? 5.333 -1.807 -20.526 1.00 72.00 84 THR A CA 1
ATOM 686 C C . THR A 1 84 ? 6.815 -1.837 -20.896 1.00 72.00 84 THR A C 1
ATOM 688 O O . THR A 1 84 ? 7.172 -1.569 -22.040 1.00 72.00 84 THR A O 1
ATOM 691 N N . TRP A 1 85 ? 7.679 -2.242 -19.961 1.00 67.00 85 TRP A N 1
ATOM 692 C CA . TRP A 1 85 ? 9.111 -2.427 -20.222 1.00 67.00 85 TRP A CA 1
ATOM 693 C C . TRP A 1 85 ? 9.367 -3.523 -21.258 1.00 67.00 85 TRP A C 1
ATOM 695 O O . TRP A 1 85 ? 10.196 -3.364 -22.152 1.00 67.00 85 TRP A O 1
ATOM 705 N N . ARG A 1 86 ? 8.616 -4.625 -21.182 1.00 72.12 86 ARG A N 1
ATOM 706 C CA . ARG A 1 86 ? 8.725 -5.727 -22.141 1.00 72.12 86 ARG A CA 1
ATOM 707 C C . ARG A 1 86 ? 8.228 -5.333 -23.536 1.00 72.12 86 ARG A C 1
ATOM 709 O O . ARG A 1 86 ? 8.843 -5.739 -24.515 1.00 72.12 86 ARG A O 1
ATOM 716 N N . ILE A 1 87 ? 7.176 -4.520 -23.630 1.00 72.31 87 ILE A N 1
ATOM 717 C CA . ILE A 1 87 ? 6.683 -3.962 -24.900 1.00 72.31 87 ILE A CA 1
ATOM 718 C C . ILE A 1 87 ? 7.720 -3.005 -25.501 1.00 72.31 87 ILE A C 1
ATOM 720 O O . ILE A 1 87 ? 8.083 -3.167 -26.660 1.00 72.31 87 ILE A O 1
ATOM 724 N N . SER A 1 88 ? 8.279 -2.093 -24.702 1.00 76.38 88 SER A N 1
ATOM 725 C CA . SER A 1 88 ? 9.322 -1.159 -25.152 1.00 76.38 88 SER A CA 1
ATOM 726 C C . SER A 1 88 ? 10.572 -1.880 -25.676 1.00 76.38 88 SER A C 1
ATOM 728 O O . SER A 1 88 ? 11.113 -1.515 -26.722 1.00 76.38 88 SER A O 1
ATOM 730 N N . ASN A 1 89 ? 11.004 -2.955 -25.006 1.00 81.44 89 ASN A N 1
ATOM 731 C CA . ASN A 1 89 ? 12.130 -3.751 -25.489 1.00 81.44 89 ASN A CA 1
ATOM 732 C C . ASN A 1 89 ? 11.812 -4.424 -26.838 1.00 81.44 89 ASN A C 1
ATOM 734 O O . ASN A 1 89 ? 12.624 -4.347 -27.759 1.00 81.44 89 ASN A O 1
ATOM 738 N N . LEU A 1 90 ? 10.615 -5.002 -26.989 1.00 78.88 90 LEU A N 1
ATOM 739 C CA . LEU A 1 90 ? 10.162 -5.626 -28.240 1.00 78.88 90 LEU A CA 1
ATOM 740 C C . LEU A 1 90 ? 10.001 -4.620 -29.390 1.00 78.88 90 LEU A C 1
ATOM 742 O O . LEU A 1 90 ? 10.316 -4.945 -30.535 1.00 78.88 90 LEU A O 1
ATOM 746 N N . GLU A 1 91 ? 9.541 -3.402 -29.112 1.00 84.12 91 GLU A N 1
ATOM 747 C CA . GLU A 1 91 ? 9.483 -2.318 -30.101 1.00 84.12 91 GLU A CA 1
ATOM 748 C C . GLU A 1 91 ? 10.888 -1.911 -30.556 1.00 84.12 91 GLU A C 1
ATOM 750 O O . GLU A 1 91 ? 11.129 -1.725 -31.751 1.00 84.12 91 GLU A O 1
ATOM 755 N N . SER A 1 92 ? 11.844 -1.837 -29.625 1.00 83.06 92 SER A N 1
ATOM 756 C CA . SER A 1 92 ? 13.238 -1.523 -29.948 1.00 83.06 92 SER A CA 1
ATOM 757 C C . SER A 1 92 ? 13.903 -2.612 -30.800 1.00 83.06 92 SER A C 1
ATOM 759 O O . SER A 1 92 ? 14.664 -2.301 -31.719 1.00 83.06 92 SER A O 1
ATOM 761 N N . GLU A 1 93 ? 13.591 -3.884 -30.534 1.00 84.38 93 GLU A N 1
ATOM 762 C CA . GLU A 1 93 ? 14.069 -5.026 -31.315 1.00 84.38 93 GLU A CA 1
ATOM 763 C C . GLU A 1 93 ? 13.447 -5.034 -32.715 1.00 84.38 93 GLU A C 1
ATOM 765 O O . GLU A 1 93 ? 14.175 -5.164 -33.698 1.00 84.38 93 GLU A O 1
ATOM 770 N N . ASN A 1 94 ? 12.137 -4.793 -32.829 1.00 83.00 94 ASN A N 1
ATOM 771 C CA . ASN A 1 94 ? 11.469 -4.668 -34.127 1.00 83.00 94 ASN A CA 1
ATOM 772 C C . ASN A 1 94 ? 12.053 -3.526 -34.959 1.00 83.00 94 ASN A C 1
ATOM 774 O O . ASN A 1 94 ? 12.340 -3.716 -36.137 1.00 83.00 94 ASN A O 1
ATOM 778 N N . LYS A 1 95 ? 12.299 -2.357 -34.357 1.00 87.75 95 LYS A N 1
ATOM 779 C CA . LYS A 1 95 ? 12.870 -1.212 -35.078 1.00 87.75 95 LYS A CA 1
ATOM 780 C C . LYS A 1 95 ? 14.275 -1.505 -35.616 1.00 87.75 95 LYS A C 1
ATOM 782 O O . LYS A 1 95 ? 14.585 -1.123 -36.739 1.00 87.75 95 LYS A O 1
ATOM 787 N N . LYS A 1 96 ? 15.107 -2.222 -34.853 1.00 84.94 96 LYS A N 1
ATOM 788 C CA . LYS A 1 96 ? 16.440 -2.672 -35.300 1.00 84.94 96 LYS A CA 1
ATOM 789 C C . LYS A 1 96 ? 16.358 -3.711 -36.421 1.00 84.94 96 LYS A C 1
ATOM 791 O O . LYS A 1 96 ? 17.187 -3.704 -37.329 1.00 84.94 96 LYS A O 1
ATOM 796 N N . LEU A 1 97 ? 15.370 -4.603 -36.369 1.00 83.88 97 LEU A N 1
ATOM 797 C CA . LEU A 1 97 ? 15.140 -5.582 -37.432 1.00 83.88 97 LEU A CA 1
ATOM 798 C C . LEU A 1 97 ? 14.683 -4.895 -38.721 1.00 83.88 97 LEU A C 1
ATOM 800 O O . LEU A 1 97 ? 15.240 -5.177 -39.774 1.00 83.88 97 LEU A O 1
ATOM 804 N N . ILE A 1 98 ? 13.757 -3.941 -38.633 1.00 85.00 98 ILE A N 1
ATOM 805 C CA . ILE A 1 98 ? 13.295 -3.164 -39.789 1.00 85.00 98 ILE A CA 1
ATOM 806 C C . ILE A 1 98 ? 14.457 -2.379 -40.413 1.00 85.00 98 ILE A C 1
ATOM 808 O O . ILE A 1 98 ? 14.685 -2.506 -41.609 1.00 85.00 98 ILE A O 1
ATOM 812 N N . ASP A 1 99 ? 15.252 -1.667 -39.610 1.00 86.56 99 ASP A N 1
ATOM 813 C CA . ASP A 1 99 ? 16.421 -0.909 -40.091 1.00 86.56 99 ASP A CA 1
ATOM 814 C C . ASP A 1 99 ? 17.493 -1.814 -40.729 1.00 86.56 99 ASP A C 1
ATOM 816 O O . ASP A 1 99 ? 18.105 -1.464 -41.736 1.00 86.56 99 ASP A O 1
ATOM 820 N N . SER A 1 100 ? 17.708 -3.020 -40.191 1.00 81.75 100 SER A N 1
ATOM 821 C CA . SER A 1 100 ? 18.641 -3.978 -40.803 1.00 81.75 100 SER A CA 1
ATOM 822 C C . SER A 1 100 ? 18.103 -4.573 -42.106 1.00 81.75 100 SER A C 1
ATOM 824 O O . SER A 1 100 ? 18.877 -4.750 -43.044 1.00 81.75 100 SER A O 1
ATOM 826 N N . MET A 1 101 ? 16.793 -4.820 -42.212 1.00 79.38 101 MET A N 1
ATOM 827 C CA . MET A 1 101 ? 16.156 -5.233 -43.466 1.00 79.38 101 MET A CA 1
ATOM 828 C C . MET A 1 101 ? 16.157 -4.121 -44.520 1.00 79.38 101 MET A C 1
ATOM 830 O O . MET A 1 101 ? 16.394 -4.410 -45.688 1.00 79.38 101 MET A O 1
ATOM 834 N N . GLU A 1 102 ? 15.950 -2.866 -44.122 1.00 82.75 102 GLU A N 1
ATOM 835 C CA . GLU A 1 102 ? 16.017 -1.700 -45.008 1.00 82.75 102 GLU A CA 1
ATOM 836 C C . GLU A 1 102 ? 17.433 -1.511 -45.561 1.00 82.75 102 GLU A C 1
ATOM 838 O O . GLU A 1 102 ? 17.616 -1.405 -46.772 1.00 82.75 102 GLU A O 1
ATOM 843 N N . LYS A 1 103 ? 18.456 -1.613 -44.705 1.00 78.00 103 LYS A N 1
ATOM 844 C CA . LYS A 1 103 ? 19.863 -1.626 -45.135 1.00 78.00 103 LYS A CA 1
ATOM 845 C C . LYS A 1 103 ? 20.171 -2.787 -46.079 1.00 78.00 103 LYS A C 1
ATOM 847 O O . LYS A 1 103 ? 20.894 -2.599 -47.045 1.00 78.00 103 LYS A O 1
ATOM 852 N N . LEU A 1 104 ? 19.605 -3.970 -45.835 1.00 72.19 104 LEU A N 1
ATOM 853 C CA . LEU A 1 104 ? 19.742 -5.139 -46.715 1.00 72.19 104 LEU A CA 1
ATOM 854 C C . LEU A 1 104 ? 19.007 -4.995 -48.057 1.00 72.19 104 LEU A C 1
ATOM 856 O O . LEU A 1 104 ? 19.348 -5.711 -48.998 1.00 72.19 104 LEU A O 1
ATOM 860 N N . ALA A 1 105 ? 17.980 -4.146 -48.129 1.00 73.88 105 ALA A N 1
ATOM 861 C CA . ALA A 1 105 ? 17.214 -3.863 -49.342 1.00 73.88 105 ALA A CA 1
ATOM 862 C C . ALA A 1 105 ? 17.799 -2.690 -50.147 1.00 73.88 105 ALA A C 1
ATOM 864 O O . ALA A 1 105 ? 17.634 -2.653 -51.360 1.00 73.88 105 ALA A O 1
ATOM 865 N N . ALA A 1 106 ? 18.491 -1.758 -49.484 1.00 72.94 106 ALA A N 1
ATOM 866 C CA . ALA A 1 106 ? 19.168 -0.617 -50.105 1.00 72.94 106 ALA A CA 1
ATOM 867 C C . ALA A 1 106 ? 20.533 -0.964 -50.735 1.00 72.94 106 ALA A C 1
ATOM 869 O O . ALA A 1 106 ? 21.122 -0.126 -51.410 1.00 72.94 106 ALA A O 1
ATOM 870 N N . ILE A 1 107 ? 21.046 -2.176 -50.507 1.00 65.31 107 ILE A N 1
ATOM 871 C CA . ILE A 1 107 ? 22.292 -2.680 -51.097 1.00 65.31 107 ILE A CA 1
ATOM 872 C C . ILE A 1 107 ? 21.956 -3.439 -52.390 1.00 65.31 107 ILE A C 1
ATOM 874 O O . ILE A 1 107 ? 21.048 -4.274 -52.392 1.00 65.31 107 ILE A O 1
ATOM 878 N N . GLU A 1 108 ? 22.689 -3.157 -53.473 1.00 64.38 108 GLU A N 1
ATOM 879 C CA . GLU A 1 108 ? 22.535 -3.810 -54.782 1.00 64.38 108 GLU A CA 1
ATOM 880 C C . GLU A 1 108 ? 22.601 -5.348 -54.661 1.00 64.38 108 GLU A C 1
ATOM 882 O O . GLU A 1 108 ? 23.343 -5.897 -53.839 1.00 64.38 108 GLU A O 1
ATOM 887 N N . GLU A 1 109 ? 21.791 -6.057 -55.463 1.00 62.44 109 GLU A N 1
ATOM 888 C CA . GLU A 1 109 ? 21.533 -7.508 -55.347 1.00 62.44 109 GLU A CA 1
ATOM 889 C C . GLU A 1 109 ? 22.795 -8.391 -55.307 1.00 62.44 109 GLU A C 1
ATOM 891 O O . GLU A 1 109 ? 22.741 -9.498 -54.765 1.00 62.44 109 GLU A O 1
ATOM 896 N N . GLU A 1 110 ? 23.927 -7.897 -55.812 1.00 58.28 110 GLU A N 1
ATOM 897 C CA . GLU A 1 110 ? 25.194 -8.622 -55.935 1.00 58.28 110 GLU A CA 1
ATOM 898 C C . GLU A 1 110 ? 25.952 -8.777 -54.595 1.00 58.28 110 GLU A C 1
ATOM 900 O O . GLU A 1 110 ? 26.582 -9.811 -54.357 1.00 58.28 110 GLU A O 1
ATOM 905 N N . GLU A 1 111 ? 25.825 -7.829 -53.653 1.00 64.00 111 GLU A N 1
ATOM 906 C CA . GLU A 1 111 ? 26.526 -7.871 -52.350 1.00 64.00 111 GLU A CA 1
ATOM 907 C C . GLU A 1 111 ? 25.687 -8.461 -51.194 1.00 64.00 111 GLU A C 1
ATOM 909 O O . GLU A 1 111 ? 26.225 -8.842 -50.142 1.00 64.00 111 GLU A O 1
ATOM 914 N N . ARG A 1 112 ? 24.367 -8.615 -51.385 1.00 65.19 112 ARG A N 1
ATOM 915 C CA . ARG A 1 112 ? 23.438 -9.202 -50.395 1.00 65.19 112 ARG A CA 1
ATOM 916 C C . ARG A 1 112 ? 23.902 -10.548 -49.807 1.00 65.19 112 ARG A C 1
ATOM 918 O O . ARG A 1 112 ? 23.857 -10.678 -48.577 1.00 65.19 112 ARG A O 1
ATOM 925 N N . PRO A 1 113 ? 24.360 -11.557 -50.582 1.00 67.56 113 PRO A N 1
ATOM 926 C CA . PRO A 1 113 ? 24.700 -12.868 -50.016 1.00 67.56 113 PRO A CA 1
ATOM 927 C C . PRO A 1 113 ? 25.886 -12.817 -49.036 1.00 67.56 113 PRO A C 1
ATOM 929 O O . PRO A 1 113 ? 25.875 -13.526 -48.024 1.00 67.56 113 PRO A O 1
ATOM 932 N N . GLY A 1 114 ? 26.869 -11.940 -49.272 1.00 74.19 114 GLY A N 1
ATOM 933 C CA . GLY A 1 114 ? 28.017 -11.753 -48.378 1.00 74.19 114 GLY A CA 1
ATOM 934 C C . GLY A 1 114 ? 27.635 -11.095 -47.049 1.00 74.19 114 GLY A C 1
ATOM 935 O O . GLY A 1 114 ? 28.133 -11.483 -45.986 1.00 74.19 114 GLY A O 1
ATOM 936 N N . LEU A 1 115 ? 26.693 -10.148 -47.080 1.00 70.12 115 LEU A N 1
ATOM 937 C CA . LEU A 1 115 ? 26.202 -9.487 -45.871 1.00 70.12 115 LEU A CA 1
ATOM 938 C C . LEU A 1 115 ? 25.324 -10.418 -45.021 1.00 70.12 115 LEU A C 1
ATOM 940 O O . LEU A 1 115 ? 25.484 -10.464 -43.800 1.00 70.12 115 LEU A O 1
ATOM 944 N N . PHE A 1 116 ? 24.456 -11.222 -45.647 1.00 74.69 116 PHE A N 1
ATOM 945 C CA . PHE A 1 116 ? 23.662 -12.237 -44.941 1.00 74.69 116 PHE A CA 1
ATOM 946 C C . PHE A 1 116 ? 24.546 -13.268 -44.233 1.00 74.69 116 PHE A C 1
ATOM 948 O O . PHE A 1 116 ? 24.257 -13.638 -43.092 1.00 74.69 116 PHE A O 1
ATOM 955 N N . ALA A 1 117 ? 25.643 -13.695 -44.866 1.00 80.44 117 ALA A N 1
ATOM 956 C CA . ALA A 1 117 ? 26.611 -14.592 -44.241 1.00 80.44 117 ALA A CA 1
ATOM 957 C C . ALA A 1 117 ? 27.247 -13.960 -42.990 1.00 80.44 117 ALA A C 1
ATOM 959 O O . ALA A 1 117 ? 27.338 -14.618 -41.951 1.00 80.44 117 ALA A O 1
ATOM 960 N N . ARG A 1 118 ? 27.603 -12.668 -43.050 1.00 79.88 118 ARG A N 1
ATOM 961 C CA . ARG A 1 118 ? 28.164 -11.920 -41.910 1.00 79.88 118 ARG A CA 1
ATOM 962 C C . ARG A 1 118 ? 27.164 -11.744 -40.768 1.00 79.88 118 ARG A C 1
ATOM 964 O O . ARG A 1 118 ? 27.499 -12.039 -39.624 1.00 79.88 118 ARG A O 1
ATOM 971 N N . ILE A 1 119 ? 25.930 -11.336 -41.067 1.00 80.88 119 ILE A N 1
ATOM 972 C CA . ILE A 1 119 ? 24.874 -11.165 -40.053 1.00 80.88 119 ILE A CA 1
ATOM 973 C C . ILE A 1 119 ? 24.542 -12.509 -39.391 1.00 80.88 119 ILE A C 1
ATOM 975 O O . ILE A 1 119 ? 24.412 -12.591 -38.167 1.00 80.88 119 ILE A O 1
ATOM 979 N N . LYS A 1 120 ? 24.454 -13.588 -40.177 1.00 84.00 120 LYS A N 1
ATOM 980 C CA . LYS A 1 120 ? 24.190 -14.934 -39.655 1.00 84.00 120 LYS A CA 1
ATOM 981 C C . LYS A 1 120 ? 25.333 -15.432 -38.769 1.00 84.00 120 LYS A C 1
ATOM 983 O O . LYS A 1 120 ? 25.058 -15.981 -37.704 1.00 84.00 120 LYS A O 1
ATOM 988 N N . ALA A 1 121 ? 26.587 -15.206 -39.163 1.00 85.12 121 ALA A N 1
ATOM 989 C CA . ALA A 1 121 ? 27.754 -15.547 -38.350 1.00 85.12 121 ALA A CA 1
ATOM 990 C C . ALA A 1 121 ? 27.744 -14.796 -37.010 1.00 85.12 121 ALA A C 1
ATOM 992 O O . ALA A 1 121 ? 27.859 -15.420 -35.956 1.00 85.12 121 ALA A O 1
ATOM 993 N N . GLN A 1 122 ? 27.480 -13.488 -37.040 1.00 83.44 122 GLN A N 1
ATOM 994 C CA . GLN A 1 122 ? 27.415 -12.653 -35.840 1.00 83.44 122 GLN A CA 1
ATOM 995 C C . GLN A 1 122 ? 26.281 -13.086 -34.889 1.00 83.44 122 GLN A C 1
ATOM 997 O O . GLN A 1 122 ? 26.436 -13.0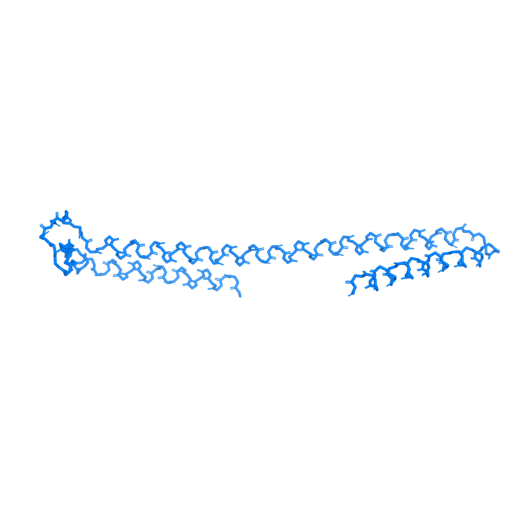71 -33.667 1.00 83.44 122 GLN A O 1
ATOM 1002 N N . TYR A 1 123 ? 25.145 -13.534 -35.434 1.00 79.06 123 TYR A N 1
ATOM 1003 C CA . TYR A 1 123 ? 24.031 -14.054 -34.637 1.00 79.06 123 TYR A CA 1
ATOM 1004 C C . TYR A 1 123 ? 24.340 -15.419 -34.000 1.00 79.06 123 TYR A C 1
ATOM 1006 O O . TYR A 1 123 ? 23.963 -15.665 -32.850 1.00 79.06 123 TYR A O 1
ATOM 1014 N N . ILE A 1 124 ? 25.029 -16.307 -34.724 1.00 82.50 124 ILE A N 1
ATOM 1015 C CA . ILE A 1 124 ? 25.455 -17.618 -34.211 1.00 82.50 124 ILE A CA 1
ATOM 1016 C C . ILE A 1 124 ? 26.488 -17.435 -33.094 1.00 82.50 124 ILE A C 1
ATOM 1018 O O . ILE A 1 124 ? 26.328 -18.015 -32.021 1.00 82.50 124 ILE A O 1
ATOM 1022 N N . GLU A 1 125 ? 27.467 -16.553 -33.282 1.00 82.88 125 GLU A N 1
ATOM 1023 C CA . GLU A 1 125 ? 28.495 -16.248 -32.283 1.00 82.88 125 GLU A CA 1
ATOM 1024 C C . GLU A 1 125 ? 27.887 -15.648 -31.000 1.00 82.88 125 GLU A C 1
ATOM 1026 O O . GLU A 1 125 ? 28.177 -16.091 -29.885 1.00 82.88 125 GLU A O 1
ATOM 1031 N N . ALA A 1 126 ? 26.929 -14.724 -31.138 1.00 80.38 126 ALA A N 1
ATOM 1032 C CA . ALA A 1 126 ? 26.184 -14.167 -30.006 1.00 80.38 126 ALA A CA 1
ATOM 1033 C C . ALA A 1 126 ? 25.289 -15.200 -29.288 1.00 80.38 126 ALA A C 1
ATOM 1035 O O . ALA A 1 126 ? 24.945 -15.039 -28.109 1.00 80.38 126 ALA A O 1
ATOM 1036 N N . ARG A 1 127 ? 24.861 -16.261 -29.980 1.00 79.94 127 ARG A N 1
ATOM 1037 C CA . ARG A 1 127 ? 24.092 -17.365 -29.389 1.00 79.94 127 ARG A CA 1
ATOM 1038 C C . ARG A 1 127 ? 25.002 -18.345 -28.651 1.00 79.94 127 ARG A C 1
ATOM 1040 O O . ARG A 1 127 ? 24.677 -18.724 -27.528 1.00 79.94 127 ARG A O 1
ATOM 1047 N N . GLU A 1 128 ? 26.144 -18.699 -29.228 1.00 79.19 128 GLU A N 1
ATOM 1048 C CA . GLU A 1 128 ? 27.140 -19.549 -28.570 1.00 79.19 128 GLU A CA 1
ATOM 1049 C C . GLU A 1 128 ? 27.741 -18.887 -27.330 1.00 79.19 128 GLU A C 1
ATOM 1051 O O . GLU A 1 128 ? 27.875 -19.538 -26.294 1.00 79.19 128 GLU A O 1
ATOM 1056 N N . GLY A 1 129 ? 28.039 -17.585 -27.393 1.00 78.75 129 GLY A N 1
ATOM 1057 C CA . GLY A 1 129 ? 28.531 -16.829 -26.241 1.00 78.75 129 GLY A CA 1
ATOM 1058 C C . GLY A 1 129 ? 27.535 -16.804 -25.075 1.00 78.75 129 GLY A C 1
ATOM 1059 O O . GLY A 1 129 ? 27.936 -16.901 -23.916 1.00 78.75 129 GLY A O 1
ATOM 1060 N N . ARG A 1 130 ? 26.228 -16.747 -25.364 1.00 73.06 130 ARG A N 1
ATOM 1061 C CA . ARG A 1 130 ? 25.178 -16.877 -24.339 1.00 73.06 130 ARG A CA 1
ATOM 1062 C C . ARG A 1 130 ? 25.107 -18.288 -23.760 1.00 73.06 130 ARG A C 1
ATOM 1064 O O . ARG A 1 130 ? 25.013 -18.424 -22.547 1.00 73.06 130 ARG A O 1
ATOM 1071 N N . ASN A 1 131 ? 25.207 -19.322 -24.595 1.00 71.75 131 ASN A N 1
ATOM 1072 C CA . ASN A 1 131 ? 25.185 -20.711 -24.128 1.00 71.75 131 ASN A CA 1
ATOM 1073 C C . ASN A 1 131 ? 26.393 -21.051 -23.239 1.00 71.75 131 ASN A C 1
ATOM 1075 O O . ASN A 1 131 ? 26.227 -21.721 -22.225 1.00 71.75 131 ASN A O 1
ATOM 1079 N N . ARG A 1 132 ? 27.594 -20.547 -23.563 1.00 72.44 132 ARG A N 1
ATOM 1080 C CA . ARG A 1 132 ? 28.794 -20.744 -22.726 1.00 72.44 132 ARG A CA 1
ATOM 1081 C C . ARG A 1 132 ? 28.671 -20.085 -21.353 1.00 72.44 132 ARG A C 1
ATOM 1083 O O . ARG A 1 132 ? 29.086 -20.684 -20.372 1.00 72.44 132 ARG A O 1
ATOM 1090 N N . LYS A 1 133 ? 28.068 -18.893 -21.276 1.00 69.38 133 LYS A N 1
ATOM 1091 C CA . LYS A 1 133 ? 27.815 -18.216 -19.992 1.00 69.38 133 LYS A CA 1
ATOM 1092 C C . LYS A 1 133 ? 26.839 -18.991 -19.104 1.00 69.38 133 LYS A C 1
ATOM 1094 O O . LYS A 1 133 ? 27.066 -19.087 -17.907 1.00 69.38 133 LYS A O 1
ATOM 1099 N N . LEU A 1 134 ? 25.809 -19.596 -19.698 1.00 65.25 134 LEU A N 1
ATOM 1100 C CA . LEU A 1 134 ? 24.840 -20.425 -18.972 1.00 65.25 134 LEU A CA 1
ATOM 1101 C C . LEU A 1 134 ? 25.449 -21.737 -18.446 1.00 65.25 134 LEU A C 1
ATOM 1103 O O . LEU A 1 134 ? 25.028 -22.226 -17.406 1.00 65.25 134 LEU A O 1
ATOM 1107 N N . LEU A 1 135 ? 26.444 -22.294 -19.145 1.00 64.00 135 LEU A N 1
ATOM 1108 C CA . LEU A 1 135 ? 27.179 -23.495 -18.724 1.00 64.00 135 LEU A CA 1
ATOM 1109 C C . LEU A 1 135 ? 28.236 -23.220 -17.641 1.00 64.00 135 LEU A C 1
ATOM 1111 O O . LEU A 1 135 ? 28.600 -24.141 -16.926 1.00 64.00 135 LEU A O 1
ATOM 1115 N N . SER A 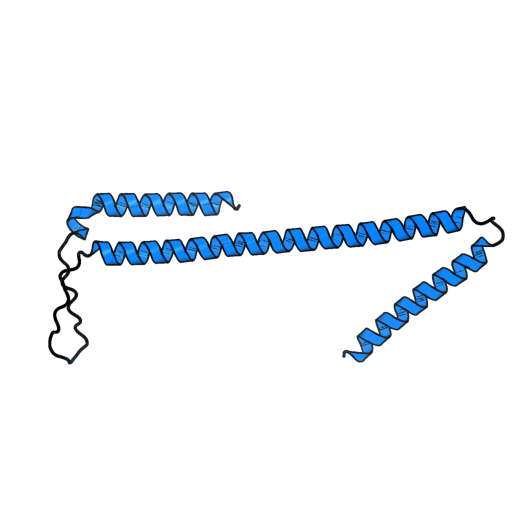1 136 ? 28.736 -21.986 -17.518 1.00 64.56 136 SER A N 1
ATOM 1116 C CA . SER A 1 136 ? 29.694 -21.595 -16.468 1.00 64.56 136 SER A CA 1
ATOM 1117 C C . SER A 1 136 ? 29.048 -21.184 -15.139 1.00 64.56 136 SER A C 1
ATOM 1119 O O . SER A 1 136 ? 29.764 -20.947 -14.172 1.00 64.56 136 SER A O 1
ATOM 1121 N N . GLU A 1 137 ? 27.721 -21.036 -15.105 1.00 58.19 137 GLU A N 1
ATOM 1122 C CA . GLU A 1 137 ? 26.944 -20.686 -13.902 1.00 58.19 137 GLU A CA 1
ATOM 1123 C C . GLU A 1 137 ? 26.262 -21.904 -13.237 1.00 58.19 137 GLU A C 1
ATOM 1125 O O . GLU A 1 137 ? 25.570 -21.730 -12.233 1.00 58.19 137 GLU A O 1
ATOM 1130 N N . GLN A 1 138 ? 26.448 -23.119 -13.776 1.00 49.34 138 GLN A N 1
ATOM 1131 C CA . GLN A 1 138 ? 26.073 -24.398 -13.144 1.00 49.34 138 GLN A CA 1
ATOM 1132 C C . GLN A 1 138 ? 27.275 -25.036 -12.450 1.00 49.34 138 GLN A C 1
ATOM 1134 O O . GLN A 1 138 ? 27.054 -25.643 -11.379 1.00 49.34 138 GLN A O 1
#

Sequence (138 aa):
MRYVKVLLLAVFFFLSLVFLFQNQTVLNQKLTLQFNLLAIPNMTSIELPFYYLILASFLAGCCITLVLLLWDRMRLSARILNQTWRISNLESENKKLIDSMEKLAAIEEEERPGLFARIKAQYIEAREGRNRKLLSEQ

Radius of gyration: 33.92 Å; chains: 1; bounding box: 56×30×100 Å